Protein AF-S9QE14-F1 (afdb_monomer_lite)

pLDDT: mean 82.5, std 8.56, range [50.31, 92.5]

Secondary structure (DSSP, 8-state):
----S---S----TTSSTT--EE--TT--S--EE-HHHHHHHHHTT-SS------

Organism: Cystobacter 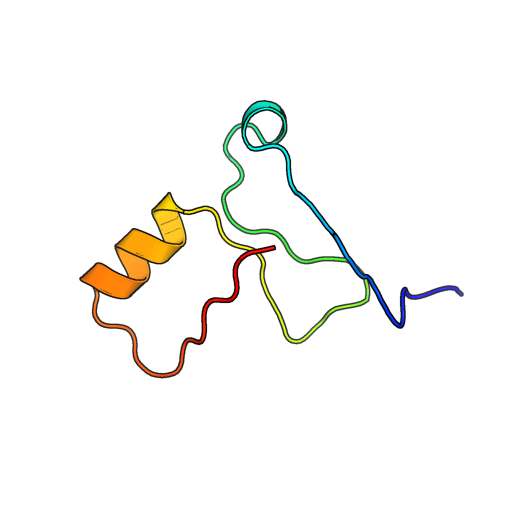fuscus (strain ATCC 25194 / DSM 2262 / NBRC 100088 / M29) (NCBI:txid1242864)

Foldseek 3Di:
DDADPDDDPDDDDPVPPPPDAWDDDGNRPPDIHGHPVVVVVCVVVVDPDDDDDDD

Radius of gyration: 12.71 Å; chains: 1; bounding box: 27×17×36 Å

Structure (mmCIF, N/CA/C/O backbone):
data_AF-S9QE14-F1
#
_entry.id   AF-S9QE14-F1
#
loop_
_atom_site.group_PDB
_atom_site.id
_atom_site.type_symbol
_atom_site.label_atom_id
_atom_site.label_alt_id
_atom_site.label_comp_id
_atom_site.label_asym_id
_atom_site.label_entity_id
_atom_site.label_seq_id
_atom_site.pdbx_PDB_ins_code
_atom_site.Cartn_x
_atom_site.Cartn_y
_atom_site.Cartn_z
_atom_site.occupancy
_atom_site.B_iso_or_equiv
_atom_site.auth_seq_id
_atom_site.auth_comp_id
_atom_site.auth_asym_id
_atom_site.auth_atom_id
_atom_site.pdbx_PDB_model_num
ATOM 1 N N . MET A 1 1 ? 13.250 -5.222 -21.257 1.00 50.31 1 MET A N 1
ATOM 2 C CA . MET A 1 1 ? 13.528 -5.103 -19.810 1.00 50.31 1 MET A CA 1
ATOM 3 C C . MET A 1 1 ? 13.315 -3.658 -19.424 1.00 50.31 1 MET A C 1
ATOM 5 O O . MET A 1 1 ? 13.896 -2.798 -20.068 1.00 50.31 1 MET A O 1
ATOM 9 N N . GLY A 1 2 ? 12.465 -3.385 -18.447 1.00 63.25 2 GLY A N 1
ATOM 10 C CA . GLY A 1 2 ? 12.209 -2.018 -18.012 1.00 63.25 2 GLY A CA 1
ATOM 11 C C . GLY A 1 2 ? 11.371 -2.044 -16.758 1.00 63.25 2 GLY A C 1
ATOM 12 O O . GLY A 1 2 ? 10.174 -1.844 -16.849 1.00 63.25 2 GLY A O 1
ATOM 13 N N . GLU A 1 3 ? 11.981 -2.378 -15.624 1.00 67.00 3 GLU A N 1
ATOM 14 C CA . GLU A 1 3 ? 11.331 -2.263 -14.320 1.00 67.00 3 GLU A CA 1
ATOM 15 C C . GLU A 1 3 ? 11.356 -0.804 -13.861 1.00 67.00 3 GLU A C 1
ATOM 17 O O . GLU A 1 3 ? 12.346 -0.089 -14.053 1.00 67.00 3 GLU A O 1
ATOM 22 N N . TYR A 1 4 ? 10.262 -0.348 -13.254 1.00 69.88 4 TYR A N 1
ATOM 23 C CA . TYR A 1 4 ? 10.187 0.998 -12.700 1.00 69.88 4 TYR A CA 1
ATOM 24 C C . TYR A 1 4 ? 11.049 1.092 -11.439 1.00 69.88 4 TYR A C 1
ATOM 26 O O . TYR A 1 4 ? 10.641 0.694 -10.350 1.00 69.88 4 TYR A O 1
ATOM 34 N N . ARG A 1 5 ? 12.256 1.649 -11.588 1.00 66.94 5 ARG A N 1
ATOM 35 C CA . ARG A 1 5 ? 13.208 1.831 -10.480 1.00 66.94 5 ARG A CA 1
ATOM 36 C C . ARG A 1 5 ? 12.796 2.936 -9.500 1.00 66.94 5 ARG A C 1
ATOM 38 O O . ARG A 1 5 ? 13.239 2.924 -8.358 1.00 66.94 5 ARG A O 1
ATOM 45 N N . ASN A 1 6 ? 11.971 3.887 -9.939 1.00 69.56 6 ASN A N 1
ATOM 46 C CA . ASN A 1 6 ? 11.429 4.956 -9.106 1.00 69.56 6 ASN A CA 1
ATOM 47 C C . ASN A 1 6 ? 10.043 5.362 -9.631 1.00 69.56 6 ASN A C 1
ATOM 49 O O . ASN A 1 6 ? 9.876 5.570 -10.832 1.00 69.56 6 ASN A O 1
ATOM 53 N N . VAL A 1 7 ? 9.065 5.450 -8.734 1.00 70.12 7 VAL A N 1
ATOM 54 C CA . VAL A 1 7 ? 7.696 5.887 -9.007 1.00 70.12 7 VAL A CA 1
ATOM 55 C C . VAL A 1 7 ? 7.358 6.922 -7.943 1.00 70.12 7 VAL A C 1
ATOM 57 O O . VAL A 1 7 ? 7.383 6.620 -6.752 1.00 70.12 7 VAL A O 1
ATOM 60 N N . ALA A 1 8 ? 7.053 8.140 -8.379 1.00 71.94 8 ALA A N 1
ATOM 61 C CA . ALA A 1 8 ? 6.625 9.228 -7.513 1.00 71.94 8 ALA A CA 1
ATOM 62 C C . ALA A 1 8 ? 5.192 9.631 -7.878 1.00 71.94 8 ALA A C 1
ATOM 64 O O . ALA A 1 8 ? 4.863 9.731 -9.059 1.00 71.94 8 ALA A O 1
ATOM 65 N N . GLY A 1 9 ? 4.348 9.857 -6.868 1.00 70.62 9 GLY A N 1
ATOM 66 C CA . GLY A 1 9 ? 2.967 10.313 -7.062 1.00 70.62 9 GLY A CA 1
ATOM 67 C C . GLY A 1 9 ? 2.007 9.259 -7.624 1.00 70.62 9 GLY A C 1
ATOM 68 O O . GLY A 1 9 ? 1.061 9.614 -8.326 1.00 70.62 9 GLY A O 1
ATOM 69 N N . LEU A 1 10 ? 2.247 7.970 -7.352 1.00 79.06 10 LEU A N 1
ATOM 70 C CA . LEU A 1 10 ? 1.310 6.908 -7.713 1.00 79.06 10 LEU A CA 1
ATOM 71 C C . LEU A 1 10 ? 0.030 7.042 -6.887 1.00 79.06 10 LEU A C 1
ATOM 73 O O . LEU A 1 10 ? 0.048 6.810 -5.685 1.00 79.06 10 LEU A O 1
ATOM 77 N N . ARG A 1 11 ? -1.082 7.332 -7.561 1.00 79.81 11 ARG A N 1
ATOM 78 C CA . ARG A 1 11 ? -2.411 7.410 -6.957 1.00 79.81 11 ARG A CA 1
ATOM 79 C C . ARG A 1 11 ? -3.324 6.352 -7.540 1.00 79.81 11 ARG A C 1
ATOM 81 O O . ARG A 1 11 ? -3.396 6.183 -8.757 1.00 79.81 11 ARG A O 1
ATOM 88 N N . ILE A 1 12 ? -4.033 5.662 -6.659 1.00 81.88 12 ILE A N 1
ATOM 89 C CA . ILE A 1 12 ? -5.045 4.679 -7.029 1.00 81.88 12 ILE A CA 1
ATOM 90 C C . ILE A 1 12 ? -6.411 5.325 -6.834 1.00 81.88 12 ILE A C 1
ATOM 92 O O . ILE A 1 12 ? -6.728 5.787 -5.744 1.00 81.88 12 ILE A O 1
ATOM 96 N N . ASP A 1 13 ? -7.217 5.355 -7.892 1.00 84.88 13 ASP A N 1
ATOM 97 C CA . ASP A 1 13 ? -8.591 5.842 -7.823 1.00 84.88 13 ASP A CA 1
ATOM 98 C C . ASP A 1 13 ? -9.491 4.746 -7.217 1.00 84.88 13 ASP A C 1
ATOM 100 O O . ASP A 1 13 ? -9.717 3.721 -7.873 1.00 84.88 13 ASP A O 1
ATOM 104 N N . PRO A 1 14 ? -10.020 4.927 -5.991 1.00 81.00 14 PRO A N 1
ATOM 105 C CA . PRO A 1 14 ? -10.792 3.890 -5.312 1.00 81.00 14 PRO A CA 1
ATOM 106 C C . PRO A 1 14 ? -12.113 3.564 -6.027 1.00 81.00 14 PRO A C 1
ATOM 108 O O . PRO A 1 14 ? -12.668 2.488 -5.823 1.00 81.00 14 PRO A O 1
ATOM 111 N N . THR A 1 15 ? -12.612 4.439 -6.906 1.00 86.75 15 THR A N 1
ATOM 112 C CA . THR A 1 15 ? -13.840 4.184 -7.679 1.00 86.75 15 THR A CA 1
ATOM 113 C C . THR A 1 15 ? -13.606 3.226 -8.848 1.00 86.75 15 THR A C 1
ATOM 115 O O . THR A 1 15 ? -14.550 2.622 -9.355 1.00 86.75 15 THR A O 1
ATOM 118 N N . LYS A 1 16 ? -12.345 3.041 -9.262 1.00 86.75 16 LYS A N 1
ATOM 119 C CA . LYS A 1 16 ? -11.963 2.233 -10.433 1.00 86.75 16 LYS A CA 1
ATOM 120 C C . LYS A 1 16 ? -11.389 0.862 -10.088 1.00 86.75 16 LYS A C 1
ATOM 122 O O . LYS A 1 16 ? -11.110 0.083 -10.995 1.00 86.75 16 LYS A O 1
ATOM 127 N N . VAL A 1 17 ? -11.214 0.548 -8.805 1.00 84.50 17 VAL A N 1
ATOM 128 C CA . VAL A 1 17 ? -10.587 -0.712 -8.363 1.00 84.50 17 VAL A CA 1
ATOM 129 C C . VAL A 1 17 ? -11.570 -1.835 -8.032 1.00 84.50 17 VAL A C 1
ATOM 131 O O . VAL A 1 17 ? -11.153 -2.954 -7.725 1.00 84.50 17 VAL A O 1
ATOM 134 N N . GLY A 1 18 ? -12.876 -1.569 -8.110 1.00 86.56 18 GLY A N 1
ATOM 135 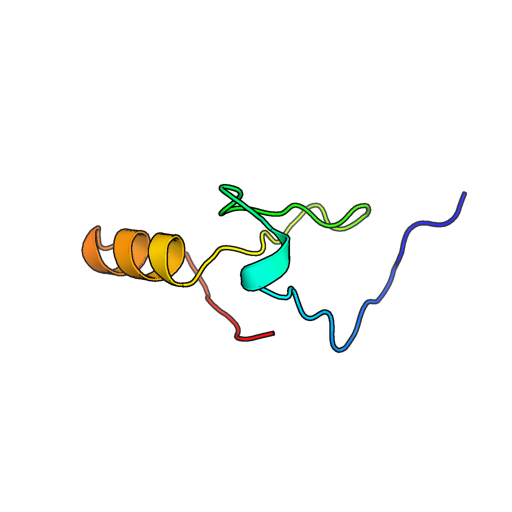C CA . GLY A 1 18 ? -13.909 -2.550 -7.790 1.00 86.56 18 GLY A CA 1
ATOM 136 C C . GLY A 1 18 ? -13.751 -3.095 -6.366 1.00 86.56 18 GLY A C 1
ATOM 137 O O . GLY A 1 18 ? -13.732 -2.337 -5.403 1.00 86.56 18 GLY A O 1
ATOM 138 N N . GLY A 1 19 ? -13.638 -4.420 -6.232 1.00 86.19 19 GLY A N 1
ATOM 139 C CA . G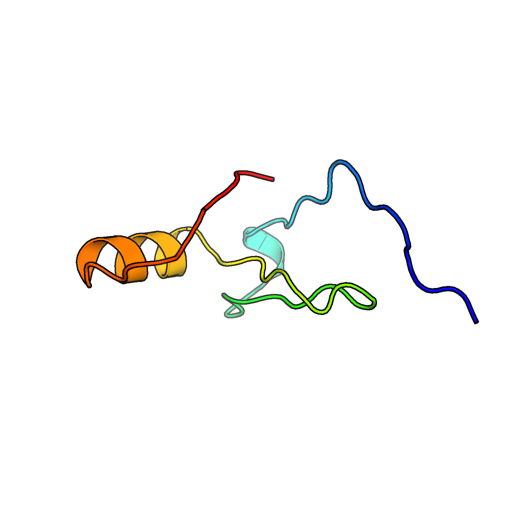LY A 1 19 ? -13.464 -5.101 -4.941 1.00 86.19 19 GLY A CA 1
ATOM 140 C C . GLY A 1 19 ? -12.011 -5.307 -4.496 1.00 86.19 19 GLY A C 1
ATOM 141 O O . GLY A 1 19 ? -11.780 -5.931 -3.458 1.00 86.19 19 GLY A O 1
ATOM 142 N N . ALA A 1 20 ? -11.023 -4.841 -5.265 1.00 90.81 20 ALA A N 1
ATOM 143 C CA . ALA A 1 20 ? -9.617 -5.012 -4.915 1.00 90.81 20 ALA A CA 1
ATOM 144 C C . ALA A 1 20 ? -9.213 -4.058 -3.782 1.00 90.81 20 ALA A C 1
ATOM 146 O O . ALA A 1 20 ? -9.491 -2.864 -3.826 1.00 90.81 20 ALA A O 1
ATOM 147 N N . ASN A 1 21 ? -8.538 -4.595 -2.765 1.00 89.12 21 ASN A N 1
ATOM 148 C CA . ASN A 1 21 ? -8.139 -3.843 -1.570 1.00 89.12 21 ASN A CA 1
ATOM 149 C C . ASN A 1 21 ? -6.624 -3.867 -1.307 1.00 89.12 21 ASN A C 1
AT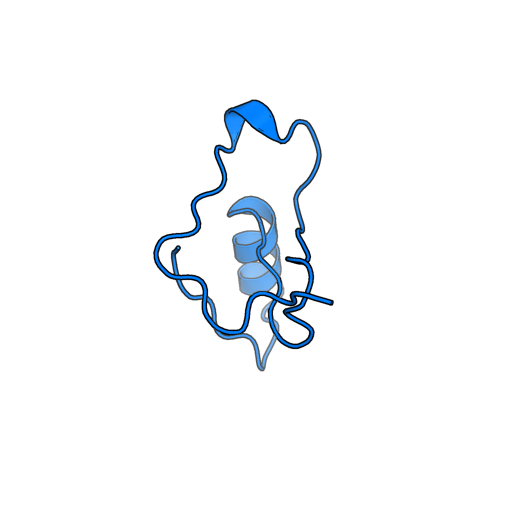OM 151 O O . ASN A 1 21 ? -6.158 -3.189 -0.398 1.00 89.12 21 ASN A O 1
ATOM 155 N N . ILE A 1 22 ? -5.863 -4.651 -2.076 1.00 90.06 22 ILE A N 1
ATOM 156 C CA . ILE A 1 22 ? -4.412 -4.807 -1.939 1.00 90.06 22 ILE A CA 1
ATOM 157 C C . ILE A 1 22 ? -3.812 -4.814 -3.344 1.00 90.06 22 ILE A C 1
ATOM 159 O O . ILE A 1 22 ? -4.268 -5.562 -4.210 1.00 90.06 22 ILE A O 1
ATOM 163 N N . PHE A 1 23 ? -2.779 -4.005 -3.561 1.00 88.44 23 PHE A N 1
ATOM 164 C CA . PHE A 1 23 ? -2.088 -3.868 -4.838 1.00 88.44 23 PHE A CA 1
ATOM 165 C C . PHE A 1 23 ? -0.590 -4.078 -4.658 1.00 88.44 23 PHE A C 1
ATOM 167 O O . PHE A 1 23 ? 0.021 -3.585 -3.706 1.00 88.44 23 PHE A O 1
ATOM 174 N N . ARG A 1 24 ? 0.006 -4.775 -5.628 1.00 87.38 24 ARG A N 1
ATOM 175 C CA . ARG A 1 24 ? 1.450 -4.980 -5.728 1.00 87.38 24 ARG A CA 1
ATOM 176 C C . ARG A 1 24 ? 1.958 -4.356 -7.027 1.00 87.38 24 ARG A C 1
ATOM 178 O O . ARG A 1 24 ? 1.786 -4.968 -8.084 1.00 87.38 24 ARG A O 1
ATOM 185 N N . PRO A 1 25 ? 2.555 -3.154 -6.974 1.00 82.00 25 PRO A N 1
ATOM 186 C CA . PRO A 1 25 ? 3.121 -2.532 -8.160 1.00 82.00 25 PRO A CA 1
ATOM 187 C C . PRO A 1 25 ? 4.215 -3.424 -8.753 1.00 82.00 25 PRO A C 1
ATOM 189 O O . PRO A 1 25 ? 5.036 -4.008 -8.041 1.00 82.00 25 PRO A O 1
ATOM 192 N N . TRP A 1 26 ? 4.217 -3.556 -10.074 1.00 80.56 26 TRP A N 1
ATOM 193 C CA . TRP A 1 26 ? 5.224 -4.358 -10.755 1.00 80.56 26 TRP A CA 1
ATOM 194 C C . TRP A 1 26 ? 6.616 -3.714 -10.612 1.00 80.56 26 TRP A C 1
ATOM 196 O O . TRP A 1 26 ? 6.762 -2.499 -10.733 1.00 80.56 26 TRP A O 1
ATOM 206 N N . GLY A 1 27 ? 7.630 -4.530 -10.310 1.00 77.06 27 GLY A N 1
ATOM 207 C CA . GLY A 1 27 ? 8.987 -4.073 -9.980 1.00 77.06 27 GLY A CA 1
ATOM 208 C C . GLY A 1 27 ? 9.183 -3.606 -8.528 1.00 77.06 27 GLY A C 1
ATOM 209 O O . GLY A 1 27 ? 10.303 -3.274 -8.151 1.00 77.06 27 GLY A O 1
ATOM 210 N N . TRP A 1 28 ? 8.131 -3.573 -7.694 1.00 77.75 28 TRP A N 1
ATOM 211 C CA . TRP A 1 28 ? 8.200 -3.154 -6.285 1.00 77.75 28 TRP A CA 1
ATOM 212 C C . TRP A 1 28 ? 7.888 -4.343 -5.372 1.00 77.75 28 TRP A C 1
ATOM 214 O O . TRP A 1 28 ? 6.737 -4.688 -5.113 1.00 77.75 28 TRP A O 1
ATOM 224 N N . THR A 1 29 ? 8.934 -5.020 -4.899 1.00 77.94 29 THR A N 1
ATOM 225 C CA . THR A 1 29 ? 8.794 -6.279 -4.149 1.00 77.94 29 THR A CA 1
ATOM 226 C C . THR A 1 29 ? 8.549 -6.095 -2.653 1.00 77.94 29 THR A C 1
ATOM 228 O O . THR A 1 29 ? 8.075 -7.037 -2.023 1.00 77.94 29 THR A O 1
ATOM 231 N N . VAL A 1 30 ? 8.857 -4.913 -2.108 1.00 80.69 30 VAL A N 1
ATOM 232 C CA . VAL A 1 30 ? 8.927 -4.652 -0.657 1.00 80.69 30 VAL A CA 1
ATOM 233 C C . VAL A 1 30 ? 7.661 -4.000 -0.097 1.00 80.69 30 VAL A C 1
ATOM 235 O O . VAL A 1 30 ? 7.355 -4.179 1.076 1.00 80.69 30 VAL A O 1
ATOM 238 N N . VAL A 1 31 ? 6.920 -3.245 -0.910 1.00 82.75 31 VAL A N 1
ATOM 239 C CA . VAL A 1 31 ? 5.779 -2.449 -0.437 1.00 82.75 31 VA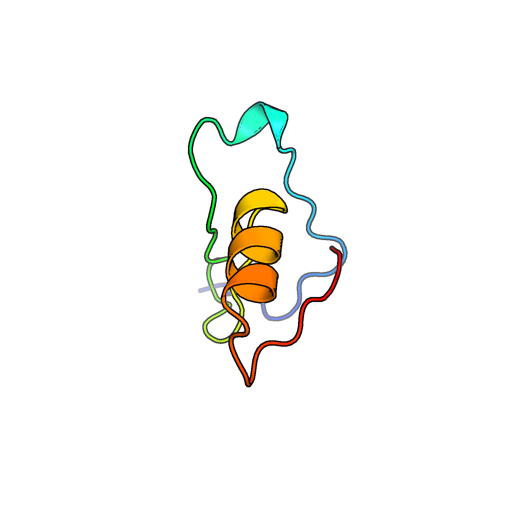L A CA 1
ATOM 240 C C . VAL A 1 31 ? 4.475 -2.900 -1.080 1.00 82.75 31 VAL A C 1
ATOM 242 O O . VAL A 1 31 ? 4.437 -3.281 -2.251 1.00 82.75 31 VAL A O 1
ATOM 245 N N . LEU A 1 32 ? 3.402 -2.837 -0.297 1.00 87.94 32 LEU A N 1
ATOM 246 C CA . LEU A 1 32 ? 2.035 -3.091 -0.732 1.00 87.94 32 LEU A CA 1
ATOM 247 C C . LEU A 1 32 ? 1.226 -1.811 -0.567 1.00 87.94 32 LEU A C 1
ATOM 249 O O . LEU A 1 32 ? 1.397 -1.090 0.414 1.00 87.94 32 LEU A O 1
ATOM 253 N N . ILE A 1 33 ? 0.334 -1.552 -1.517 1.00 88.88 33 ILE A N 1
ATOM 254 C CA . ILE A 1 33 ? -0.646 -0.474 -1.397 1.00 88.88 33 ILE A CA 1
ATOM 255 C C . ILE A 1 33 ? -1.947 -1.118 -0.953 1.00 88.88 33 ILE A C 1
ATOM 257 O O . ILE A 1 33 ? -2.426 -2.055 -1.592 1.00 88.88 33 ILE A O 1
ATOM 261 N N . VAL A 1 34 ? -2.499 -0.638 0.152 1.00 90.00 34 VAL A N 1
ATOM 262 C CA . VAL A 1 34 ? -3.728 -1.167 0.740 1.00 90.00 34 VAL A CA 1
ATOM 263 C C . VAL A 1 34 ? -4.802 -0.091 0.745 1.00 90.00 34 VAL A C 1
ATOM 265 O O . VAL A 1 34 ? -4.494 1.096 0.842 1.00 90.00 34 VAL A O 1
ATOM 268 N N . SER A 1 35 ? -6.063 -0.499 0.627 1.00 91.38 35 SER A N 1
ATOM 269 C CA . SER A 1 35 ? -7.183 0.417 0.830 1.00 91.38 35 SER A CA 1
ATOM 270 C C . SER A 1 35 ? -7.232 0.890 2.283 1.00 91.38 35 SER A C 1
ATOM 272 O O . SER A 1 35 ? -6.764 0.201 3.194 1.00 91.38 35 SER A O 1
ATOM 274 N N . GLU A 1 36 ? -7.860 2.043 2.514 1.00 88.75 36 GLU A N 1
ATOM 275 C CA . GLU A 1 36 ? -8.068 2.577 3.864 1.00 88.75 36 GLU A CA 1
ATOM 276 C C . GLU A 1 36 ? -8.783 1.568 4.774 1.00 88.75 36 GLU A C 1
ATOM 278 O O . GLU A 1 36 ? -8.402 1.395 5.925 1.00 88.75 36 GLU A O 1
ATOM 283 N N . ARG A 1 37 ? -9.737 0.803 4.231 1.00 89.44 37 ARG A N 1
ATOM 284 C CA . ARG A 1 37 ? -10.430 -0.259 4.971 1.00 89.44 37 ARG A CA 1
ATOM 285 C C . ARG A 1 37 ? -9.475 -1.324 5.512 1.00 89.44 37 ARG A C 1
ATOM 287 O O . ARG A 1 37 ? -9.636 -1.768 6.642 1.00 89.44 37 ARG A O 1
ATOM 294 N N . VAL A 1 38 ? -8.515 -1.769 4.698 1.00 90.38 38 VAL A N 1
ATOM 295 C CA . VAL A 1 38 ? -7.532 -2.777 5.123 1.00 90.38 38 VAL A CA 1
ATOM 296 C C . VAL A 1 38 ? -6.564 -2.174 6.129 1.00 90.38 38 VAL A C 1
ATOM 298 O O . VAL A 1 38 ? -6.282 -2.816 7.131 1.00 90.38 38 VAL A O 1
ATOM 301 N N . LYS A 1 39 ? -6.114 -0.933 5.912 1.00 90.31 39 LYS A N 1
ATOM 302 C CA . LYS A 1 39 ? -5.291 -0.212 6.890 1.00 90.31 39 LYS A CA 1
ATOM 303 C C . LYS A 1 39 ? -5.984 -0.143 8.257 1.00 90.31 39 LYS A C 1
ATOM 305 O O . LYS A 1 39 ? -5.386 -0.563 9.239 1.00 90.31 39 LYS A O 1
ATOM 310 N N . LEU A 1 40 ? -7.236 0.317 8.305 1.00 91.44 40 LEU A N 1
ATOM 311 C CA . LEU A 1 40 ? -7.997 0.446 9.551 1.00 91.44 40 LEU A CA 1
ATOM 312 C C . LEU A 1 40 ? -8.157 -0.901 10.257 1.00 91.44 40 LEU A C 1
ATOM 314 O O . LEU A 1 40 ? -7.849 -0.996 11.437 1.00 91.44 40 LEU A O 1
ATOM 318 N N . ALA A 1 41 ? -8.523 -1.959 9.527 1.00 92.50 41 ALA A N 1
ATOM 319 C CA . ALA A 1 41 ? -8.622 -3.298 10.105 1.00 92.50 41 ALA A CA 1
ATOM 320 C C . ALA A 1 41 ? -7.285 -3.779 10.701 1.00 92.50 41 ALA A C 1
ATOM 322 O O . ALA A 1 41 ? -7.268 -4.413 11.753 1.00 92.50 41 ALA A O 1
ATOM 323 N N . MET A 1 42 ? -6.158 -3.456 10.056 1.00 90.88 42 MET A N 1
ATOM 324 C CA . MET A 1 42 ? -4.830 -3.794 10.574 1.00 90.88 42 MET A CA 1
ATOM 325 C C . MET A 1 42 ? -4.465 -2.988 11.831 1.00 90.88 42 MET A C 1
ATOM 327 O O . MET A 1 42 ? -3.822 -3.516 12.738 1.00 90.88 42 MET A O 1
ATOM 331 N N . GLU A 1 43 ? -4.865 -1.716 11.890 1.00 90.31 43 GLU A N 1
ATOM 332 C CA . GLU A 1 43 ? -4.680 -0.863 13.068 1.00 90.31 43 GLU A CA 1
ATOM 333 C C . GLU A 1 43 ? -5.561 -1.325 14.240 1.00 90.31 43 GLU A C 1
ATOM 335 O O . GLU A 1 43 ? -5.081 -1.387 15.371 1.00 90.31 43 GLU A O 1
ATOM 340 N N . GLU A 1 44 ? -6.809 -1.718 13.974 1.00 92.12 44 GLU A N 1
ATOM 341 C CA . GLU A 1 44 ? -7.738 -2.268 14.971 1.00 92.12 44 GLU A CA 1
ATOM 342 C C . GLU A 1 44 ? -7.267 -3.613 15.535 1.00 92.12 44 GLU A C 1
ATOM 344 O O . GLU A 1 44 ? -7.383 -3.858 16.734 1.00 92.12 44 GLU A O 1
ATOM 349 N N . GLU A 1 45 ? -6.696 -4.475 14.692 1.00 92.31 45 GLU A N 1
ATOM 350 C CA . GLU A 1 45 ? -6.117 -5.754 15.121 1.00 92.31 45 GLU A CA 1
ATOM 351 C C . GLU A 1 45 ? -4.797 -5.568 15.899 1.00 92.31 45 GLU A C 1
ATOM 353 O O . GLU A 1 45 ? -4.305 -6.499 16.538 1.00 92.31 45 GLU A O 1
ATOM 358 N N . GLY A 1 46 ? -4.227 -4.357 15.900 1.00 86.44 46 GLY A N 1
ATOM 359 C CA . GLY A 1 46 ? -3.011 -4.036 16.646 1.00 86.44 46 GLY A CA 1
ATOM 360 C C . GLY A 1 46 ? -1.752 -4.672 16.056 1.00 86.44 46 GLY A C 1
ATOM 361 O O . GLY A 1 46 ? -0.823 -5.009 16.797 1.00 86.44 46 GLY A O 1
ATOM 362 N N . LEU A 1 47 ? -1.701 -4.853 14.729 1.00 86.19 47 LEU A N 1
ATOM 363 C CA . LEU A 1 47 ? -0.527 -5.410 14.056 1.00 86.19 47 LEU A CA 1
ATOM 364 C C . LEU A 1 47 ? 0.715 -4.547 14.311 1.00 86.19 47 LEU A C 1
ATOM 366 O O . LEU A 1 47 ? 0.744 -3.341 14.066 1.00 86.19 47 LEU A O 1
ATOM 370 N N . SER A 1 48 ? 1.783 -5.192 14.777 1.00 80.88 48 SER A N 1
ATOM 371 C CA . SER A 1 48 ? 3.082 -4.551 14.976 1.00 80.88 48 SER A CA 1
ATOM 372 C C . SER A 1 48 ? 3.959 -4.677 13.724 1.00 80.88 48 SER A C 1
ATOM 374 O O . SER A 1 48 ? 3.868 -5.643 12.969 1.00 80.88 48 SER A O 1
ATOM 376 N N . GLY A 1 49 ? 4.825 -3.686 13.488 1.00 82.06 49 GLY A N 1
ATOM 377 C CA . GLY A 1 49 ? 5.801 -3.708 12.389 1.00 82.06 49 GLY A CA 1
ATOM 378 C C . GLY A 1 49 ? 5.325 -3.117 11.056 1.00 82.06 49 GLY A C 1
ATOM 379 O O . GLY A 1 49 ? 6.095 -3.102 10.096 1.00 82.06 49 GLY A O 1
ATOM 380 N N . THR A 1 50 ? 4.103 -2.586 10.974 1.00 84.62 50 THR A N 1
ATOM 381 C CA . THR A 1 50 ? 3.601 -1.899 9.774 1.00 84.62 50 THR A CA 1
ATOM 382 C C . THR A 1 50 ? 3.857 -0.394 9.827 1.00 84.62 50 THR A C 1
ATOM 384 O O . THR A 1 50 ? 3.583 0.258 10.832 1.00 84.62 50 THR A O 1
ATOM 387 N N . LYS A 1 51 ? 4.335 0.182 8.717 1.00 82.88 51 LYS A N 1
ATOM 388 C CA . LYS A 1 51 ? 4.407 1.635 8.509 1.00 82.88 51 LYS A CA 1
ATOM 389 C C . LYS A 1 51 ? 3.521 2.012 7.328 1.00 82.88 51 LYS A C 1
ATOM 391 O O . LYS A 1 51 ? 3.815 1.629 6.199 1.00 82.88 51 LYS A O 1
ATOM 396 N N . PHE A 1 52 ? 2.477 2.791 7.586 1.00 84.56 52 PHE A N 1
ATOM 397 C CA . PHE A 1 52 ? 1.596 3.311 6.543 1.00 84.56 52 PHE A CA 1
ATOM 398 C C . PHE A 1 52 ? 2.071 4.690 6.076 1.00 84.56 52 PHE A C 1
ATOM 400 O O . PHE A 1 52 ? 2.441 5.539 6.887 1.00 84.56 52 PHE A O 1
ATOM 407 N N . ILE A 1 53 ? 2.083 4.894 4.760 1.00 84.06 53 ILE A N 1
ATOM 408 C CA . ILE A 1 53 ? 2.412 6.162 4.104 1.00 84.06 53 ILE A CA 1
ATOM 409 C C . ILE A 1 53 ? 1.271 6.447 3.129 1.00 84.06 53 ILE A C 1
ATOM 411 O O . ILE A 1 53 ? 0.909 5.570 2.347 1.00 84.06 53 ILE A O 1
ATOM 415 N N . GLU A 1 54 ? 0.693 7.643 3.209 1.00 82.00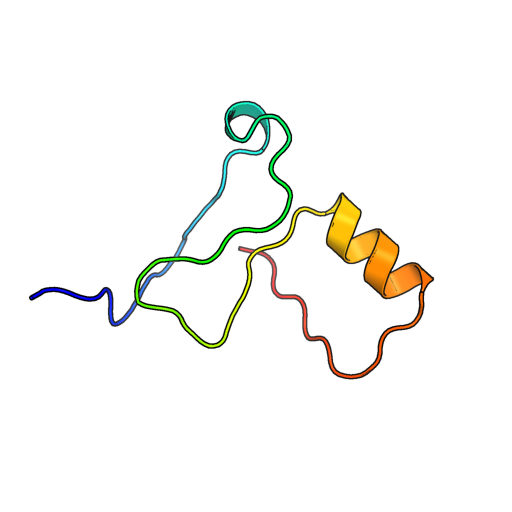 54 GLU A N 1
ATOM 416 C CA . GLU A 1 54 ? -0.330 8.093 2.263 1.00 82.00 54 GLU A CA 1
ATOM 417 C C . GLU A 1 54 ? 0.315 8.412 0.904 1.00 82.00 54 GLU A C 1
ATOM 419 O O . GLU A 1 54 ? 1.399 9.005 0.863 1.00 82.00 54 GLU A O 1
ATOM 424 N N . VAL A 1 55 ? -0.321 7.975 -0.190 1.00 75.69 55 VAL A N 1
ATOM 425 C CA . VAL A 1 55 ? 0.191 8.069 -1.572 1.00 75.69 55 VAL A CA 1
ATOM 426 C C . VAL A 1 55 ? -0.778 8.780 -2.512 1.00 75.69 55 VAL A C 1
ATOM 428 O O . VAL A 1 55 ? -2.007 8.610 -2.354 1.00 75.69 55 VAL A O 1
#

Sequence (55 aa):
MGEYRNVAGLRIDPTKVGGANIFRPWGWTVVLIVSERVKLAMEEEGLSGTKFIEV